Protein AF-A0A7U3QSQ2-F1 (afdb_monomer_lite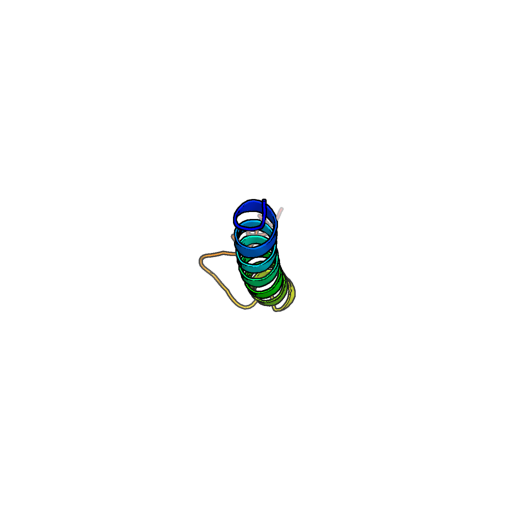)

Structure (mmCIF, N/CA/C/O backbone):
data_AF-A0A7U3QSQ2-F1
#
_entry.id   AF-A0A7U3QSQ2-F1
#
loop_
_atom_site.group_PDB
_atom_site.id
_atom_site.type_symbol
_atom_site.label_atom_id
_atom_site.label_alt_id
_atom_site.label_comp_id
_atom_site.label_asym_id
_atom_site.label_entity_id
_atom_site.label_seq_id
_atom_site.pdbx_PDB_ins_code
_atom_site.Cartn_x
_atom_site.Cartn_y
_atom_site.Cartn_z
_atom_site.occupancy
_atom_site.B_iso_or_equiv
_atom_site.auth_seq_id
_atom_site.auth_comp_id
_atom_site.auth_asym_id
_atom_site.auth_atom_id
_atom_site.pdbx_PDB_model_num
ATOM 1 N N . LYS A 1 1 ? 12.787 7.146 -20.585 1.00 59.34 1 LYS A N 1
ATOM 2 C CA . LYS A 1 1 ? 11.568 6.289 -20.633 1.00 59.34 1 LYS A CA 1
ATOM 3 C C . LYS A 1 1 ? 11.649 5.168 -19.575 1.00 59.34 1 LYS A C 1
ATOM 5 O O . LYS A 1 1 ? 11.693 4.003 -19.925 1.00 59.34 1 LYS A O 1
ATOM 10 N N . THR A 1 2 ? 11.735 5.491 -18.278 1.00 65.06 2 THR A N 1
ATOM 11 C CA . THR A 1 2 ? 11.992 4.490 -17.201 1.00 65.06 2 THR A CA 1
ATOM 12 C C . THR A 1 2 ? 11.416 4.8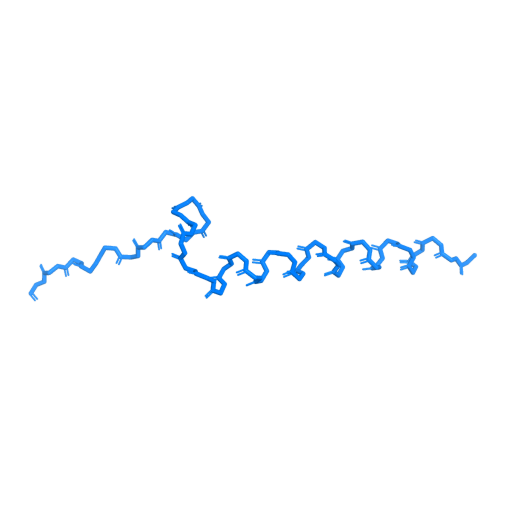82 -15.833 1.00 65.06 2 THR A C 1
ATOM 14 O O . THR A 1 2 ? 11.126 4.012 -15.016 1.00 65.06 2 THR A O 1
ATOM 17 N N . ILE A 1 3 ? 11.166 6.176 -15.601 1.00 83.69 3 ILE A N 1
ATOM 18 C CA . ILE A 1 3 ? 10.597 6.716 -14.351 1.00 83.69 3 ILE A CA 1
ATOM 19 C C . ILE A 1 3 ? 9.239 6.082 -14.019 1.00 83.69 3 ILE A C 1
ATOM 21 O O . ILE A 1 3 ? 8.979 5.748 -12.866 1.00 83.69 3 ILE A O 1
ATOM 25 N N . TRP A 1 4 ? 8.401 5.843 -15.032 1.00 88.81 4 TRP A N 1
ATOM 26 C CA . TRP A 1 4 ? 7.089 5.217 -14.853 1.00 88.81 4 TRP A CA 1
ATOM 27 C C . TRP A 1 4 ? 7.187 3.798 -14.269 1.00 88.81 4 TRP A C 1
ATOM 29 O O . TRP A 1 4 ? 6.462 3.469 -13.334 1.00 88.81 4 TRP A O 1
ATOM 39 N N . LYS A 1 5 ? 8.163 2.994 -14.719 1.00 84.56 5 LYS A N 1
ATOM 40 C CA . LYS A 1 5 ? 8.410 1.646 -14.175 1.00 84.56 5 LYS A CA 1
ATOM 41 C C . LYS A 1 5 ? 8.901 1.693 -12.727 1.00 84.56 5 LYS A C 1
ATOM 43 O O . LYS A 1 5 ? 8.420 0.933 -11.893 1.00 84.56 5 LYS A O 1
ATOM 48 N N . LYS A 1 6 ? 9.805 2.628 -12.405 1.00 89.94 6 LYS A N 1
ATOM 49 C CA . LYS A 1 6 ? 10.285 2.830 -11.027 1.00 89.94 6 LYS A CA 1
ATOM 50 C C . LYS A 1 6 ? 9.135 3.223 -10.096 1.00 89.94 6 LYS A C 1
ATOM 52 O O . LYS A 1 6 ? 9.041 2.698 -8.994 1.00 89.94 6 LYS A O 1
ATOM 57 N N . LYS A 1 7 ? 8.231 4.099 -10.547 1.00 92.56 7 LYS A N 1
ATOM 58 C CA . LYS A 1 7 ? 7.049 4.498 -9.771 1.00 92.56 7 LYS A CA 1
ATOM 59 C C . LYS A 1 7 ? 6.072 3.334 -9.578 1.00 92.56 7 LYS A C 1
ATOM 61 O O . LYS A 1 7 ? 5.599 3.143 -8.464 1.00 92.56 7 LYS A O 1
ATOM 66 N N . GLY A 1 8 ? 5.846 2.521 -10.612 1.00 94.50 8 GLY A N 1
ATOM 67 C CA . GLY A 1 8 ? 5.029 1.306 -10.517 1.00 94.50 8 GLY A CA 1
ATOM 68 C C . GLY A 1 8 ? 5.558 0.310 -9.483 1.00 94.50 8 GLY A C 1
ATOM 69 O O . GLY A 1 8 ? 4.792 -0.172 -8.655 1.00 94.50 8 GLY A O 1
ATOM 70 N N . TYR A 1 9 ? 6.874 0.084 -9.453 1.00 94.38 9 TYR A N 1
ATOM 71 C CA . TYR A 1 9 ? 7.513 -0.765 -8.443 1.00 94.38 9 TYR A CA 1
ATOM 72 C C . TYR A 1 9 ? 7.242 -0.277 -7.011 1.00 94.38 9 TYR A C 1
ATOM 74 O O . TYR A 1 9 ? 6.832 -1.055 -6.153 1.00 94.38 9 TYR A O 1
ATOM 82 N N . TRP A 1 10 ? 7.382 1.028 -6.760 1.00 95.38 10 TRP A N 1
ATOM 83 C CA . TRP A 1 10 ? 7.091 1.602 -5.443 1.00 95.38 10 TRP A CA 1
ATOM 84 C C . TRP A 1 10 ? 5.619 1.489 -5.042 1.00 95.38 10 TRP A C 1
ATOM 86 O O . TRP A 1 10 ? 5.326 1.273 -3.866 1.00 95.38 10 TRP A O 1
ATOM 96 N N . VAL A 1 11 ? 4.695 1.625 -5.995 1.00 96.25 11 VAL A N 1
ATOM 97 C CA . VAL A 1 11 ? 3.260 1.432 -5.740 1.00 96.25 11 VAL A CA 1
ATOM 98 C C . VAL A 1 11 ? 2.971 -0.031 -5.405 1.00 96.25 11 VAL A C 1
ATOM 100 O O . VAL A 1 11 ? 2.290 -0.293 -4.417 1.00 96.25 11 VAL A O 1
ATOM 103 N N . ALA A 1 12 ? 3.546 -0.977 -6.153 1.00 95.62 12 ALA A N 1
ATOM 104 C CA . ALA A 1 12 ? 3.383 -2.407 -5.896 1.00 95.62 12 ALA A CA 1
ATOM 105 C C . ALA A 1 12 ? 3.910 -2.808 -4.508 1.00 95.62 12 ALA A C 1
ATOM 107 O O . ALA A 1 12 ? 3.226 -3.514 -3.771 1.00 95.62 12 ALA A O 1
ATOM 108 N N . LEU A 1 13 ? 5.077 -2.295 -4.107 1.00 95.50 13 LEU A N 1
ATOM 109 C CA . LEU A 1 13 ? 5.629 -2.543 -2.772 1.00 95.50 13 LEU A CA 1
ATOM 110 C C . LEU A 1 13 ? 4.723 -2.019 -1.650 1.00 95.50 13 LEU A C 1
ATOM 112 O O . LEU A 1 13 ? 4.495 -2.712 -0.658 1.00 95.50 13 LEU A O 1
ATOM 116 N N . LYS A 1 14 ? 4.186 -0.802 -1.800 1.00 94.44 14 LYS A N 1
ATOM 117 C CA . LYS A 1 14 ? 3.263 -0.217 -0.815 1.00 94.44 14 LYS A CA 1
ATOM 118 C C . LYS A 1 14 ? 1.957 -1.010 -0.734 1.00 94.44 14 LYS A C 1
ATOM 120 O O . LYS A 1 14 ? 1.486 -1.273 0.369 1.00 94.44 14 LYS A O 1
ATO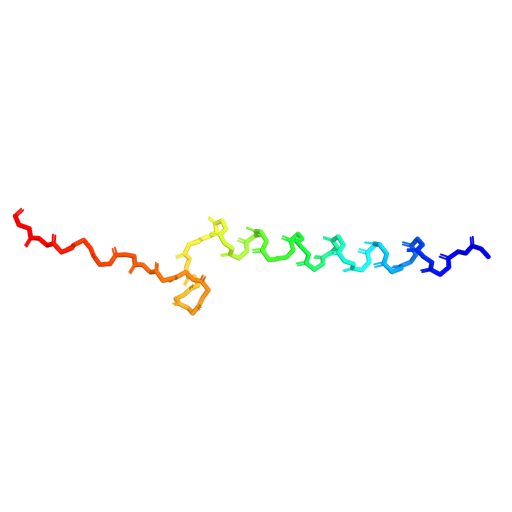M 125 N N . ALA A 1 15 ? 1.418 -1.436 -1.877 1.00 94.94 15 ALA A N 1
ATOM 126 C CA . ALA A 1 15 ? 0.215 -2.261 -1.942 1.00 94.94 15 ALA A CA 1
ATOM 127 C C . ALA A 1 15 ? 0.421 -3.641 -1.296 1.00 94.94 15 ALA A C 1
ATOM 129 O O . ALA A 1 15 ? -0.442 -4.100 -0.554 1.00 94.94 15 ALA A O 1
ATOM 130 N N . PHE A 1 16 ? 1.578 -4.276 -1.509 1.00 93.50 16 PHE A N 1
ATOM 131 C CA . PHE A 1 16 ? 1.910 -5.555 -0.877 1.00 93.50 16 PHE A CA 1
ATOM 132 C C . PHE A 1 16 ? 1.995 -5.440 0.651 1.00 93.50 16 PHE A C 1
ATOM 134 O O . PHE A 1 16 ? 1.400 -6.245 1.366 1.00 93.50 16 PHE A O 1
ATOM 141 N N . SER A 1 17 ? 2.681 -4.408 1.155 1.00 91.00 17 SER A N 1
ATOM 142 C CA . SER A 1 17 ? 2.757 -4.131 2.597 1.00 91.00 17 SER A CA 1
ATOM 143 C C . SER A 1 17 ? 1.366 -3.911 3.210 1.00 91.00 17 SER A C 1
ATOM 145 O O . SER A 1 17 ? 1.037 -4.483 4.250 1.00 91.00 17 SER A O 1
ATOM 147 N N . LEU A 1 18 ? 0.505 -3.160 2.514 1.00 89.44 18 LEU A N 1
ATOM 148 C CA . LEU A 1 18 ? -0.878 -2.931 2.929 1.00 89.44 18 LEU A CA 1
ATOM 149 C C . LEU A 1 18 ? -1.695 -4.232 2.964 1.00 89.44 18 LEU A C 1
ATOM 151 O O . LEU A 1 18 ? -2.355 -4.513 3.961 1.00 89.44 18 LEU A O 1
ATOM 155 N N . ALA A 1 19 ? -1.618 -5.056 1.916 1.00 90.75 19 ALA A N 1
ATOM 156 C CA . ALA A 1 19 ? -2.327 -6.334 1.853 1.00 90.75 19 ALA A CA 1
ATOM 157 C C . ALA A 1 19 ? -1.925 -7.276 2.999 1.00 90.75 19 ALA A C 1
ATOM 159 O O . ALA A 1 19 ? -2.776 -7.951 3.576 1.00 90.75 19 ALA A O 1
ATOM 160 N N . LYS A 1 20 ? -0.640 -7.289 3.379 1.00 88.62 20 LYS A N 1
ATOM 161 C CA . LYS A 1 20 ? -0.158 -8.054 4.536 1.00 88.62 20 LYS A CA 1
ATOM 162 C C . LYS A 1 20 ? -0.774 -7.566 5.848 1.00 88.62 20 LYS A C 1
ATOM 164 O O . LYS A 1 20 ? -1.214 -8.404 6.626 1.00 88.62 20 LYS A O 1
ATOM 169 N N . SER A 1 21 ? -0.840 -6.252 6.067 1.00 86.12 21 SER A N 1
ATOM 170 C CA . SER A 1 21 ? -1.464 -5.660 7.263 1.00 86.12 21 SER A CA 1
ATOM 171 C C . SER A 1 21 ? -2.965 -5.961 7.351 1.00 86.12 21 SER A C 1
ATOM 173 O O . SER A 1 21 ? -3.468 -6.267 8.431 1.00 86.12 21 SER A O 1
ATOM 175 N N . LEU A 1 22 ? -3.669 -5.943 6.215 1.00 83.44 22 LEU A N 1
ATOM 176 C CA . LEU A 1 22 ? -5.078 -6.335 6.147 1.00 83.44 22 LEU A CA 1
ATOM 177 C C . LEU A 1 22 ? -5.265 -7.837 6.405 1.00 83.44 22 LEU A C 1
ATOM 179 O O . LEU A 1 22 ? -6.154 -8.225 7.157 1.00 83.44 22 LEU A O 1
ATOM 183 N N . SER A 1 23 ? -4.403 -8.687 5.839 1.00 83.19 23 SER A N 1
ATOM 184 C CA . SER A 1 23 ? -4.487 -10.145 5.993 1.00 83.19 23 SER A CA 1
ATOM 185 C C . SER A 1 23 ? -4.264 -10.620 7.428 1.00 83.19 23 SER A C 1
ATOM 187 O O . SER A 1 23 ? -4.794 -11.665 7.795 1.00 83.19 23 SER A O 1
ATOM 189 N N . THR A 1 24 ? -3.471 -9.907 8.233 1.00 81.88 24 THR A N 1
ATOM 190 C CA . THR A 1 24 ? -3.221 -10.295 9.628 1.00 81.88 24 THR A CA 1
ATOM 191 C C . THR A 1 24 ? -4.360 -9.915 10.570 1.00 81.88 24 THR A C 1
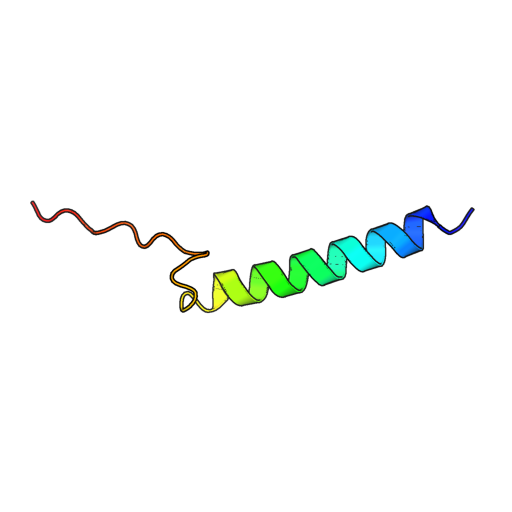ATOM 193 O O . THR A 1 24 ? -4.352 -10.385 11.704 1.00 81.88 24 THR A O 1
ATOM 196 N N . GLY A 1 25 ? -5.312 -9.066 10.152 1.00 74.50 25 GLY A N 1
ATOM 197 C CA . GLY A 1 25 ? -6.525 -8.712 10.915 1.00 74.50 25 GLY A CA 1
ATOM 198 C C . GLY A 1 25 ? -6.296 -8.069 12.294 1.00 74.50 25 GLY A C 1
ATOM 199 O O . GLY A 1 25 ? -7.238 -7.732 13.000 1.00 74.50 25 GLY A O 1
ATOM 200 N N . ASN A 1 26 ? -5.040 -7.879 12.690 1.00 73.50 26 ASN A N 1
ATOM 201 C CA . ASN A 1 26 ? -4.597 -7.368 13.986 1.00 73.50 26 ASN A CA 1
ATOM 202 C C . ASN A 1 26 ? -4.568 -5.834 14.054 1.00 73.50 26 ASN A C 1
ATOM 204 O O . ASN A 1 26 ? -4.414 -5.247 15.126 1.00 73.50 26 ASN A O 1
ATOM 208 N N . SER A 1 27 ? -4.678 -5.176 12.904 1.00 71.88 27 SER A N 1
ATOM 209 C CA . SER A 1 27 ? -4.529 -3.733 12.783 1.00 71.88 27 SER A CA 1
ATOM 210 C C . SER A 1 27 ? -5.865 -3.042 13.058 1.00 71.88 27 SER A C 1
ATOM 212 O O . SER A 1 27 ? -6.634 -2.802 12.135 1.00 71.88 27 SER A O 1
ATOM 214 N N . LYS A 1 28 ? -6.129 -2.681 14.322 1.00 68.25 28 LYS A N 1
ATOM 215 C CA . LYS A 1 28 ? -7.390 -2.042 14.768 1.00 68.25 28 LYS A CA 1
ATOM 216 C C . LYS A 1 28 ? -7.735 -0.720 14.063 1.00 68.25 28 LYS A C 1
ATOM 218 O O . LYS A 1 28 ? -8.900 -0.359 14.012 1.00 68.25 28 LYS A O 1
ATOM 223 N N . SER A 1 29 ? -6.748 0.024 13.547 1.00 75.75 29 SER A N 1
ATOM 224 C CA . SER A 1 29 ? -7.018 1.280 12.820 1.00 75.75 29 SER A CA 1
ATOM 225 C C . SER A 1 29 ? -7.260 1.080 11.323 1.00 75.75 29 SER A C 1
ATOM 227 O O . SER A 1 29 ? -7.869 1.933 10.689 1.00 75.75 29 SER A O 1
ATOM 229 N N . PHE A 1 30 ? -6.749 -0.011 10.744 1.00 70.62 30 PHE A N 1
ATOM 230 C CA . PHE A 1 30 ? -6.932 -0.342 9.325 1.00 70.62 30 PHE A CA 1
ATOM 231 C C . PHE A 1 30 ? -8.123 -1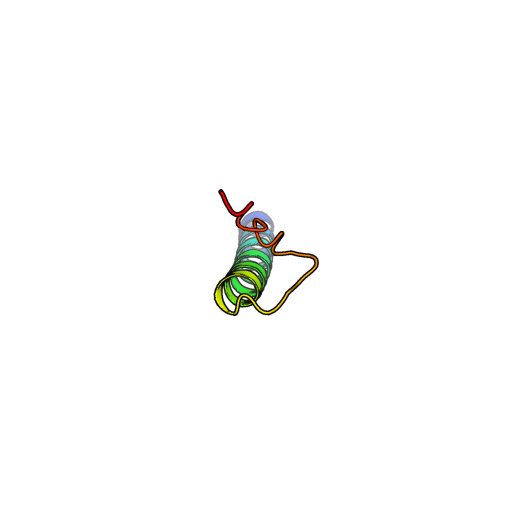.270 9.106 1.00 70.62 30 PHE A C 1
ATOM 233 O O . PHE A 1 30 ? -8.712 -1.284 8.030 1.00 70.62 30 PHE A O 1
ATOM 240 N N . PHE A 1 31 ? -8.470 -2.035 10.133 1.00 68.06 31 PHE A N 1
ATOM 241 C CA . PHE A 1 31 ? -9.592 -2.940 10.152 1.00 68.06 31 PHE A CA 1
ATOM 242 C C . PHE A 1 31 ? -10.603 -2.419 11.169 1.00 68.06 31 PHE A C 1
ATOM 244 O O . PHE A 1 31 ? -10.426 -2.573 12.377 1.00 68.06 31 PHE A O 1
ATOM 251 N N . VAL A 1 32 ? -11.664 -1.777 10.678 1.00 69.88 32 VAL A N 1
ATOM 252 C CA . VAL A 1 32 ? -12.852 -1.534 11.497 1.00 69.88 32 VAL A CA 1
ATOM 253 C C . VAL A 1 32 ? -13.524 -2.889 11.658 1.00 69.88 32 VAL A C 1
ATOM 255 O O . VAL A 1 32 ? -14.131 -3.408 10.724 1.00 69.88 32 VAL A O 1
ATOM 258 N N . GLN A 1 33 ? -13.353 -3.499 12.827 1.00 67.88 33 GLN A N 1
ATOM 259 C CA . GLN A 1 33 ? -14.095 -4.696 13.187 1.00 67.88 33 GLN A CA 1
ATOM 260 C C . GLN A 1 33 ? -15.576 -4.300 13.196 1.00 67.88 33 GLN A C 1
ATOM 262 O O . GLN A 1 33 ? -15.973 -3.436 13.978 1.00 67.88 33 GLN A O 1
ATOM 267 N N . GLN A 1 34 ? -16.379 -4.865 12.289 1.00 62.00 34 GLN A N 1
ATOM 268 C CA . GLN A 1 34 ? -17.829 -4.732 12.366 1.00 62.00 34 GLN A CA 1
ATOM 269 C C . GLN A 1 34 ? -18.222 -5.365 13.700 1.00 62.00 34 GLN A C 1
ATOM 271 O O . GLN A 1 34 ? -18.124 -6.580 13.867 1.00 62.00 34 GLN A O 1
ATOM 276 N N . ILE A 1 35 ? -18.547 -4.530 14.688 1.00 65.00 35 ILE A N 1
ATOM 277 C CA . ILE A 1 35 ? -19.126 -4.997 15.940 1.00 65.00 35 ILE A CA 1
ATOM 278 C C . ILE A 1 35 ? -20.388 -5.732 15.505 1.00 65.00 35 ILE A C 1
ATOM 280 O O . ILE A 1 35 ? -21.262 -5.129 14.885 1.00 65.00 35 ILE A O 1
ATOM 284 N N . GLN A 1 36 ? -20.424 -7.046 15.719 1.00 63.22 36 GLN A N 1
ATOM 285 C CA . GLN A 1 36 ? -21.611 -7.845 15.476 1.00 63.22 36 GLN A CA 1
ATOM 286 C C . GLN A 1 36 ? -22.630 -7.358 16.499 1.00 63.22 36 GLN A C 1
ATOM 288 O O . GLN A 1 36 ? -22.560 -7.718 17.673 1.00 63.22 36 GLN A O 1
ATOM 293 N N . THR A 1 37 ? -23.472 -6.413 16.083 1.00 53.22 37 THR A N 1
ATOM 294 C CA . THR A 1 37 ? -24.611 -5.953 16.862 1.00 53.22 37 THR A CA 1
ATOM 295 C C . THR A 1 37 ? -25.453 -7.195 17.102 1.00 53.22 37 THR A C 1
ATOM 297 O O . THR A 1 37 ? -26.000 -7.762 16.159 1.00 53.22 37 THR A O 1
ATOM 300 N N . LEU A 1 38 ? -25.407 -7.692 18.336 1.00 61.88 38 LEU A N 1
ATOM 301 C CA . LEU A 1 38 ? -26.196 -8.828 18.776 1.00 61.88 38 LEU A CA 1
ATOM 302 C C . LEU A 1 38 ? -27.666 -8.419 18.702 1.00 61.88 38 LEU A C 1
ATOM 304 O O . LEU A 1 38 ? -28.072 -7.495 19.408 1.00 61.88 38 LEU A O 1
ATOM 308 N N . GLU A 1 39 ? -28.419 -9.118 17.862 1.00 52.91 39 GLU A N 1
ATOM 309 C CA . GLU A 1 39 ? -29.823 -9.427 18.124 1.00 52.91 39 GLU A CA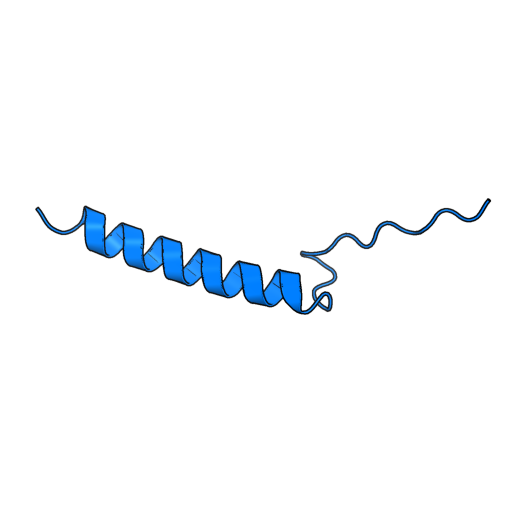 1
ATOM 310 C C . GLU A 1 39 ? -29.933 -10.931 18.375 1.00 52.91 39 GLU A C 1
ATOM 312 O O . GLU A 1 39 ? -29.245 -11.696 17.653 1.00 52.91 39 GLU A O 1
#

Sequence (39 aa):
KTIWKKKGYWVALKAFSLAKSLSTGNSKSFFVQQIQTLE

Organism: Acacia myrtifolia (NCBI:txid138032)

InterPro domains:
  IPR044958 Large ribosomal subunit protein bL32, plant/cyanobacteria [PTHR36083] (1-37)

Secondary structure (DSSP, 8-state):
--HHHHHHHHHHHHHHHHHHHHHT---TTTS--------

pLDDT: mean 79.78, std 13.28, range [52.91, 96.25]

Radius of gyration: 16.2 Å; chains: 1; bounding box: 42×17×39 Å

Foldseek 3Di:
DCVVVVVVVVVVVVVVVLVVVVVVVPPCVSDVDPPPPDD